Protein AF-A0A136KPL0-F1 (afdb_monomer_lite)

Secondary structure (DSSP, 8-state):
-HHHHHHHHHHHHTTSS---BTTBPPPSSHHHHHHHHHHHHHHHHHHHHHHHHTTHHHHHHHTSHHHHHHTS---HHHHHHHHHHHHHHHHHHHHHHHHHHHHHHHHHH-S-----HHHHHHHIIIIIHHHHHHHHHHHHHHHHSTTTSSHHHHHHHHHHHHHH-

Structure (mmCIF, N/CA/C/O backbone):
data_AF-A0A136KPL0-F1
#
_entry.id   AF-A0A136KPL0-F1
#
loop_
_atom_site.group_PDB
_atom_site.id
_atom_site.type_symbol
_atom_site.label_atom_id
_atom_site.label_alt_id
_atom_site.label_comp_id
_atom_site.label_asym_id
_atom_site.label_entity_id
_atom_site.label_seq_id
_atom_site.pdbx_PDB_ins_code
_atom_site.Cartn_x
_atom_site.Cartn_y
_atom_site.Cartn_z
_atom_site.occupancy
_atom_site.B_iso_or_equiv
_atom_site.auth_seq_id
_atom_site.auth_comp_id
_atom_site.auth_asym_id
_atom_site.auth_atom_id
_atom_site.pdbx_PDB_model_num
ATOM 1 N N . MET A 1 1 ? 1.827 -13.184 3.854 1.00 80.44 1 MET A N 1
ATOM 2 C CA . MET A 1 1 ? 1.670 -11.733 3.604 1.00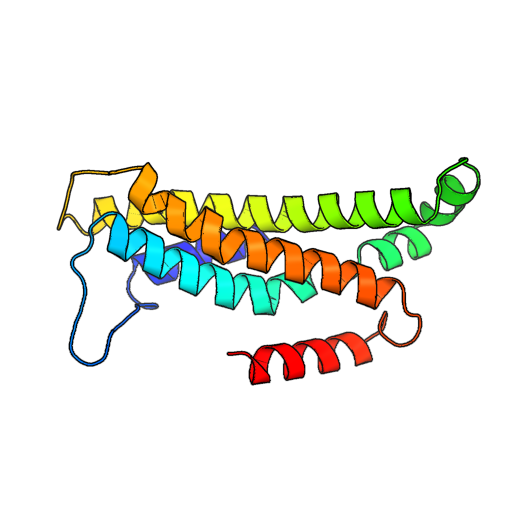 80.44 1 MET A CA 1
ATOM 3 C C . MET A 1 1 ? 2.732 -11.219 2.638 1.00 80.44 1 MET A C 1
ATOM 5 O O . MET A 1 1 ? 2.395 -11.018 1.482 1.00 80.44 1 MET A O 1
ATOM 9 N N . LEU A 1 2 ? 4.007 -11.111 3.033 1.00 84.12 2 LEU A N 1
ATOM 10 C CA . LEU A 1 2 ? 5.073 -10.594 2.150 1.00 84.12 2 LEU A CA 1
ATOM 11 C C . LEU A 1 2 ? 5.344 -11.471 0.912 1.00 84.12 2 LEU A C 1
ATOM 13 O O . LEU A 1 2 ? 5.601 -10.945 -0.163 1.00 84.12 2 LEU A O 1
ATOM 17 N N . GLY A 1 3 ? 5.199 -12.797 1.023 1.00 85.00 3 GLY A N 1
ATOM 18 C CA . GLY A 1 3 ? 5.338 -13.698 -0.132 1.00 85.00 3 GLY A CA 1
ATOM 19 C C . GLY A 1 3 ? 4.320 -13.440 -1.251 1.00 85.00 3 GLY A C 1
ATOM 20 O O . GLY A 1 3 ? 4.651 -13.589 -2.419 1.00 85.00 3 GLY A O 1
ATOM 21 N N . LEU A 1 4 ? 3.110 -12.977 -0.912 1.00 86.19 4 LEU A N 1
ATOM 22 C CA . LEU A 1 4 ? 2.066 -12.638 -1.892 1.00 86.19 4 LEU A CA 1
ATOM 23 C C . LEU A 1 4 ? 2.465 -11.396 -2.707 1.00 86.19 4 LEU A C 1
ATOM 25 O O . LEU A 1 4 ? 2.227 -11.311 -3.905 1.00 86.19 4 LEU A O 1
ATOM 29 N N . VAL A 1 5 ? 3.139 -10.459 -2.046 1.00 89.06 5 VAL A N 1
ATOM 30 C CA . VAL A 1 5 ? 3.657 -9.228 -2.642 1.00 89.06 5 VAL A CA 1
ATOM 31 C C . VAL A 1 5 ? 4.862 -9.514 -3.536 1.00 89.06 5 VAL A C 1
ATOM 33 O O . VAL A 1 5 ? 4.934 -9.003 -4.648 1.00 89.06 5 VAL A O 1
ATOM 36 N N . ALA A 1 6 ? 5.771 -10.384 -3.091 1.00 88.25 6 ALA A N 1
ATOM 37 C CA . ALA A 1 6 ? 6.875 -10.859 -3.922 1.00 88.25 6 ALA A CA 1
ATOM 38 C C . ALA A 1 6 ? 6.363 -11.608 -5.163 1.00 88.25 6 ALA A C 1
ATOM 40 O O . ALA A 1 6 ? 6.850 -11.372 -6.266 1.00 88.25 6 ALA A O 1
ATOM 41 N N . PHE A 1 7 ? 5.335 -12.450 -5.002 1.00 88.88 7 PHE A N 1
ATOM 42 C CA . PHE A 1 7 ? 4.668 -13.115 -6.119 1.00 88.88 7 PHE A CA 1
ATOM 43 C C . PHE A 1 7 ? 4.057 -12.104 -7.093 1.00 88.88 7 PHE A C 1
ATOM 45 O O . PHE A 1 7 ? 4.304 -12.201 -8.287 1.00 88.88 7 PHE A O 1
ATOM 52 N N . LEU A 1 8 ? 3.329 -11.095 -6.605 1.00 89.88 8 LEU A N 1
ATOM 53 C CA . LEU A 1 8 ? 2.779 -10.036 -7.455 1.00 89.88 8 LEU A CA 1
ATOM 54 C C . LEU A 1 8 ? 3.881 -9.320 -8.252 1.00 89.88 8 LEU A C 1
ATOM 56 O O . LEU A 1 8 ? 3.748 -9.139 -9.459 1.00 89.88 8 LEU A O 1
ATOM 60 N N . GLY A 1 9 ? 4.986 -8.967 -7.592 1.00 88.06 9 GLY A N 1
ATOM 61 C CA . GLY A 1 9 ? 6.147 -8.368 -8.246 1.00 88.06 9 GLY A CA 1
ATOM 62 C C . GLY A 1 9 ? 6.755 -9.272 -9.326 1.00 88.06 9 GLY A C 1
ATOM 63 O O . GLY A 1 9 ? 7.046 -8.802 -10.424 1.00 88.06 9 GLY A O 1
ATOM 64 N N . TYR A 1 10 ? 6.872 -10.573 -9.052 1.00 88.44 10 TYR A N 1
ATOM 65 C CA . TYR A 1 10 ? 7.318 -11.569 -10.028 1.00 88.44 10 TYR A CA 1
ATOM 66 C C . TYR A 1 10 ? 6.363 -11.680 -11.227 1.00 88.44 10 TYR A C 1
ATOM 68 O O . TYR A 1 10 ? 6.816 -11.672 -12.369 1.00 88.44 10 TYR A O 1
ATOM 76 N N . GLN A 1 11 ? 5.045 -11.706 -11.003 1.00 90.06 11 GLN A N 1
ATOM 77 C CA . GLN A 1 11 ? 4.057 -11.764 -12.088 1.00 90.06 11 GLN A CA 1
ATOM 78 C C . GLN A 1 11 ? 4.127 -10.539 -13.008 1.00 90.06 11 GLN A C 1
ATOM 80 O O . GLN A 1 11 ? 3.973 -10.677 -14.224 1.00 90.06 11 GLN A O 1
ATOM 85 N N . THR A 1 12 ? 4.388 -9.357 -12.448 1.00 87.06 12 THR A N 1
ATOM 86 C CA . THR A 1 12 ? 4.636 -8.145 -13.237 1.00 87.06 12 THR A CA 1
ATOM 87 C C . THR A 1 12 ? 5.961 -8.233 -13.992 1.00 87.06 12 THR A C 1
ATOM 89 O O . THR A 1 12 ? 6.015 -7.875 -15.165 1.00 87.06 12 THR A O 1
ATOM 92 N N . ALA A 1 13 ? 7.016 -8.770 -13.371 1.00 85.56 13 ALA A N 1
ATOM 93 C CA . ALA A 1 13 ? 8.320 -8.941 -14.014 1.00 85.56 13 ALA A CA 1
ATOM 94 C C . ALA A 1 13 ? 8.287 -9.908 -15.208 1.00 85.56 13 ALA A C 1
ATOM 96 O O . ALA A 1 13 ? 8.946 -9.661 -16.212 1.00 85.56 13 ALA A O 1
ATOM 97 N N . VAL A 1 14 ? 7.486 -10.975 -15.130 1.00 85.12 14 VAL A N 1
ATOM 98 C CA . VAL A 1 14 ? 7.274 -11.926 -16.239 1.00 85.12 14 VAL A CA 1
ATOM 99 C C . VAL A 1 14 ? 6.358 -11.345 -17.333 1.00 85.12 14 VAL A C 1
ATOM 101 O O . VAL A 1 14 ? 6.241 -11.915 -18.414 1.00 85.12 14 VAL A O 1
ATOM 104 N N . GLY A 1 15 ? 5.724 -10.192 -17.095 1.00 81.94 15 GLY A N 1
ATOM 105 C CA . GLY A 1 15 ? 4.866 -9.520 -18.073 1.00 81.94 15 GLY A CA 1
ATOM 106 C C . GLY A 1 15 ? 3.431 -10.050 -18.132 1.00 81.94 15 GLY A C 1
ATOM 107 O O . GLY A 1 15 ? 2.697 -9.713 -19.058 1.00 81.94 15 GLY A O 1
ATOM 108 N N . ASN A 1 16 ? 2.997 -10.841 -17.144 1.00 84.25 16 ASN A N 1
ATOM 109 C CA . ASN A 1 16 ? 1.597 -11.274 -17.033 1.00 84.25 16 ASN A CA 1
ATOM 110 C C . ASN A 1 16 ? 0.679 -10.135 -16.570 1.00 84.25 16 ASN A C 1
ATOM 112 O O . ASN A 1 16 ? -0.516 -10.136 -16.854 1.00 84.25 16 ASN A O 1
ATOM 116 N N . ILE A 1 17 ? 1.241 -9.166 -15.845 1.00 81.75 17 ILE A N 1
ATOM 117 C CA . ILE A 1 17 ? 0.560 -7.946 -15.421 1.00 81.75 17 ILE A CA 1
ATOM 118 C C . ILE A 1 17 ? 1.315 -6.785 -16.058 1.00 81.75 17 ILE A C 1
ATOM 120 O O . ILE A 1 17 ? 2.476 -6.552 -15.742 1.00 81.75 17 ILE A O 1
ATOM 124 N N . THR A 1 18 ? 0.670 -6.062 -16.970 1.00 79.88 18 THR A N 1
ATOM 125 C CA . THR A 1 18 ? 1.268 -4.898 -17.638 1.00 79.88 18 THR A CA 1
ATOM 126 C C . THR A 1 18 ? 0.263 -3.770 -17.714 1.00 79.88 18 THR A C 1
ATOM 128 O O . THR A 1 18 ? -0.920 -4.018 -17.947 1.00 79.88 18 THR A O 1
ATOM 131 N N . MET A 1 19 ? 0.735 -2.534 -17.594 1.00 79.25 19 MET A N 1
ATOM 132 C CA . MET A 1 19 ? -0.066 -1.363 -17.926 1.00 79.25 19 MET A CA 1
ATOM 133 C C . MET A 1 19 ? 0.078 -1.055 -19.418 1.00 79.25 19 MET A C 1
ATOM 135 O O . MET A 1 19 ? 1.188 -1.044 -19.950 1.00 79.25 19 MET A O 1
ATOM 139 N N . ARG A 1 20 ? -1.046 -0.816 -20.097 1.00 78.81 20 ARG A N 1
ATOM 140 C CA . ARG A 1 20 ? -1.087 -0.363 -21.493 1.00 78.81 20 ARG A CA 1
ATOM 141 C C . ARG A 1 20 ? -2.036 0.820 -21.595 1.00 78.81 20 ARG A C 1
ATOM 143 O O . ARG A 1 20 ? -3.127 0.778 -21.031 1.00 78.81 20 ARG A O 1
ATOM 150 N N . LEU A 1 21 ? -1.610 1.865 -22.294 1.00 77.62 21 LEU A N 1
ATOM 151 C CA . LEU A 1 21 ? -2.451 3.012 -22.623 1.00 77.62 21 LEU A CA 1
ATOM 152 C C . LEU A 1 21 ? -2.938 2.817 -24.055 1.00 77.62 21 LEU A C 1
ATOM 154 O O . LEU A 1 21 ? -2.313 3.297 -24.997 1.00 77.62 21 LEU A O 1
ATOM 158 N N . ASP A 1 22 ? -4.016 2.045 -24.201 1.00 80.25 22 ASP A N 1
ATOM 159 C CA . ASP A 1 22 ? -4.531 1.589 -25.498 1.00 80.25 22 ASP A CA 1
ATOM 160 C C . ASP A 1 22 ? -3.440 0.875 -26.327 1.00 80.25 22 ASP A C 1
ATOM 162 O O . ASP A 1 22 ? -2.979 -0.201 -25.930 1.00 80.25 22 ASP A O 1
ATOM 166 N N . GLN A 1 23 ? -2.980 1.475 -27.429 1.00 75.25 23 GLN A N 1
ATOM 167 C CA . GLN A 1 23 ? -1.912 0.934 -28.277 1.00 75.25 23 GLN A CA 1
ATOM 168 C C . GLN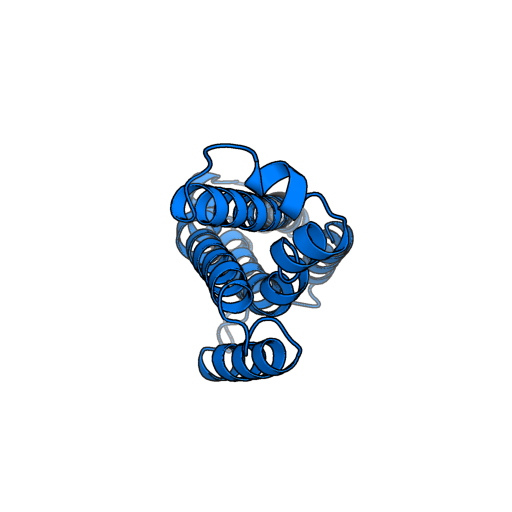 A 1 23 ? -0.504 1.320 -27.799 1.00 75.25 23 GLN A C 1
ATOM 170 O O . GLN A 1 23 ? 0.486 0.800 -28.314 1.00 75.25 23 GLN A O 1
ATOM 175 N N . TYR A 1 24 ? -0.381 2.232 -26.829 1.00 68.94 24 TYR A N 1
ATOM 176 C CA . TYR A 1 24 ? 0.908 2.748 -26.386 1.00 68.94 24 TYR A CA 1
ATOM 177 C C . TYR A 1 24 ? 1.475 1.926 -25.225 1.00 68.94 24 TYR A C 1
ATOM 179 O O . TYR A 1 24 ? 0.911 1.865 -24.123 1.00 68.94 24 TYR A O 1
ATOM 187 N N . ARG A 1 25 ? 2.636 1.313 -25.472 1.00 76.56 25 ARG A N 1
ATOM 188 C CA . ARG A 1 25 ? 3.504 0.752 -24.436 1.00 76.56 25 ARG A CA 1
ATOM 189 C C . ARG A 1 25 ? 4.582 1.784 -24.131 1.00 76.56 25 ARG A C 1
ATOM 191 O O . ARG A 1 25 ? 5.356 2.126 -25.018 1.00 76.56 25 ARG A O 1
ATOM 198 N N . GLY A 1 26 ? 4.619 2.285 -22.898 1.00 77.12 26 GLY A N 1
ATOM 199 C CA . GLY A 1 26 ? 5.723 3.133 -22.465 1.00 77.12 26 GLY A CA 1
ATOM 200 C C . GLY A 1 26 ? 7.039 2.357 -22.465 1.00 77.12 26 GLY A C 1
ATOM 201 O O . GLY A 1 26 ? 7.057 1.150 -22.217 1.00 77.12 26 GLY A O 1
ATOM 202 N N . GLU A 1 27 ? 8.126 3.062 -22.759 1.00 83.62 27 GLU A N 1
ATOM 203 C CA . GLU A 1 27 ? 9.486 2.550 -22.597 1.00 83.62 27 GLU A CA 1
ATOM 204 C C . GLU A 1 27 ? 9.731 2.216 -21.120 1.00 83.62 27 GLU A C 1
ATOM 206 O O . GLU A 1 27 ? 9.334 2.987 -20.242 1.00 83.62 27 GLU A O 1
ATOM 211 N N . PHE A 1 28 ? 10.387 1.089 -20.833 1.00 85.56 28 PHE A N 1
ATOM 212 C CA . PHE A 1 28 ? 10.742 0.641 -19.481 1.00 85.56 28 PHE A CA 1
ATOM 213 C C . PHE A 1 28 ? 11.863 1.504 -18.871 1.00 85.56 28 PHE A C 1
ATOM 215 O O . PHE A 1 28 ? 12.946 1.034 -18.530 1.00 85.56 28 PHE A O 1
ATOM 222 N N . ASN A 1 29 ? 11.580 2.793 -18.703 1.00 90.38 29 ASN A N 1
ATOM 223 C CA . ASN A 1 29 ? 12.371 3.750 -17.949 1.00 90.38 29 ASN A CA 1
ATOM 224 C C . ASN A 1 29 ? 11.835 3.902 -16.513 1.00 90.38 29 ASN A C 1
ATOM 226 O O . ASN A 1 29 ? 10.765 3.399 -16.158 1.00 90.38 29 ASN A O 1
ATOM 230 N N . SER A 1 30 ? 12.575 4.626 -15.673 1.00 90.44 30 SER A N 1
ATOM 231 C CA . SER A 1 30 ? 12.240 4.802 -14.254 1.00 90.44 30 SER A CA 1
ATOM 232 C C . SER A 1 30 ? 10.857 5.411 -14.012 1.00 90.44 30 SER A C 1
ATOM 234 O O . SER A 1 30 ? 10.165 4.995 -13.083 1.00 90.44 30 SER A O 1
ATOM 236 N N . ALA A 1 31 ? 10.424 6.355 -14.853 1.00 91.44 31 ALA A N 1
ATOM 237 C CA . ALA A 1 31 ? 9.122 7.000 -14.707 1.00 91.44 31 ALA A CA 1
ATOM 238 C C . ALA A 1 31 ? 7.971 6.037 -15.036 1.00 91.44 31 ALA A C 1
ATOM 240 O O . ALA A 1 31 ? 6.993 5.965 -14.287 1.00 91.44 31 ALA A O 1
ATOM 241 N N . TRP A 1 32 ? 8.093 5.268 -16.122 1.00 91.38 32 TRP A N 1
ATOM 242 C CA . TRP A 1 32 ? 7.075 4.307 -16.539 1.00 91.38 32 TRP A CA 1
ATOM 243 C C . TRP A 1 32 ? 6.965 3.137 -15.566 1.00 91.38 32 TRP A C 1
ATOM 245 O O . TRP A 1 32 ? 5.875 2.849 -15.075 1.00 91.38 32 TRP A O 1
ATOM 255 N N . VAL A 1 33 ? 8.089 2.494 -15.230 1.00 92.38 33 VAL A N 1
ATOM 256 C CA . VAL A 1 33 ? 8.099 1.333 -14.327 1.00 92.38 33 VAL A CA 1
ATOM 257 C C . VAL A 1 33 ? 7.646 1.726 -12.926 1.00 92.38 33 VAL A C 1
ATOM 259 O O . VAL A 1 33 ? 6.829 1.019 -12.334 1.00 92.38 33 VAL A O 1
ATOM 262 N N . GLY A 1 34 ? 8.107 2.875 -12.422 1.00 93.12 34 GLY A N 1
ATOM 263 C CA . GLY A 1 34 ? 7.662 3.422 -11.142 1.00 93.12 34 GLY A CA 1
ATOM 264 C C . GLY A 1 34 ? 6.155 3.675 -11.114 1.00 93.12 34 GLY A C 1
ATOM 265 O O . GLY A 1 34 ? 5.474 3.234 -10.190 1.00 93.12 34 GLY A O 1
ATOM 266 N N . SER A 1 35 ? 5.612 4.315 -12.153 1.00 93.38 35 SER A N 1
ATOM 267 C CA . SER A 1 35 ? 4.175 4.616 -12.244 1.00 93.38 35 SER A CA 1
ATOM 268 C C . SER A 1 35 ? 3.330 3.352 -12.391 1.00 93.38 35 SER A C 1
ATOM 270 O O . SER A 1 35 ? 2.351 3.176 -11.668 1.00 93.38 35 SER A O 1
ATOM 272 N N . MET A 1 36 ? 3.738 2.435 -13.271 1.00 93.12 36 MET A N 1
ATOM 273 C CA . MET A 1 36 ? 3.074 1.149 -13.472 1.00 93.12 36 MET A CA 1
ATOM 274 C C . MET A 1 36 ? 3.022 0.355 -12.165 1.00 93.12 36 MET A C 1
ATOM 276 O O . MET A 1 36 ? 1.950 -0.085 -11.748 1.00 93.12 36 MET A O 1
ATOM 280 N N . MET A 1 37 ? 4.164 0.194 -11.492 1.00 93.81 37 MET A N 1
ATOM 281 C CA . MET A 1 37 ? 4.229 -0.565 -10.246 1.00 93.81 37 MET A CA 1
ATOM 282 C C . MET A 1 37 ? 3.465 0.111 -9.110 1.00 93.81 37 MET A C 1
ATOM 284 O O . MET A 1 37 ? 2.830 -0.597 -8.333 1.00 93.81 37 MET A O 1
ATOM 288 N N . ALA A 1 38 ? 3.471 1.444 -9.026 1.00 95.25 38 ALA A N 1
ATOM 289 C CA . ALA A 1 38 ? 2.699 2.179 -8.029 1.00 95.25 38 ALA A CA 1
ATOM 290 C C . ALA A 1 38 ? 1.182 2.051 -8.236 1.00 95.25 38 ALA A C 1
ATOM 292 O O . ALA A 1 38 ? 0.431 1.982 -7.263 1.00 95.25 38 ALA A O 1
ATOM 293 N N . LEU A 1 39 ? 0.705 1.992 -9.482 1.00 94.06 39 LEU A N 1
ATOM 294 C CA . LEU A 1 39 ? -0.715 1.777 -9.777 1.00 94.06 39 LEU A CA 1
ATOM 295 C C . LEU A 1 39 ? -1.140 0.339 -9.474 1.00 94.06 39 LEU A C 1
ATOM 297 O O . LEU A 1 39 ? -2.147 0.129 -8.797 1.00 94.06 39 LEU A O 1
ATOM 301 N N . ILE A 1 40 ? -0.338 -0.644 -9.897 1.00 92.69 40 ILE A N 1
ATOM 302 C CA . ILE A 1 40 ? -0.566 -2.060 -9.576 1.00 92.69 40 ILE A CA 1
ATOM 303 C C . ILE A 1 40 ? -0.575 -2.253 -8.055 1.00 92.69 40 ILE A C 1
ATOM 305 O O . ILE A 1 40 ? -1.500 -2.859 -7.512 1.00 92.69 40 ILE A O 1
ATOM 309 N N . SER A 1 41 ? 0.415 -1.709 -7.342 1.00 93.75 41 SER A N 1
ATOM 310 C CA . SER A 1 41 ? 0.484 -1.818 -5.885 1.00 93.75 41 SER A CA 1
ATOM 311 C C . SER A 1 41 ? -0.706 -1.139 -5.212 1.00 93.75 41 SER A C 1
ATOM 313 O O . SER A 1 41 ? -1.305 -1.737 -4.325 1.00 93.75 41 SER A O 1
ATOM 315 N N . SER A 1 42 ? -1.108 0.055 -5.656 1.00 94.81 42 SER A N 1
ATOM 316 C CA . SER A 1 42 ? -2.267 0.768 -5.100 1.00 94.81 42 SER A CA 1
ATOM 317 C C . SER A 1 42 ? -3.561 -0.017 -5.277 1.00 94.81 42 SER A C 1
ATOM 319 O O . SER A 1 42 ? -4.357 -0.085 -4.345 1.00 94.81 42 SER A O 1
ATOM 321 N N . PHE A 1 43 ? -3.752 -0.657 -6.432 1.00 94.12 43 PHE A N 1
ATOM 322 C CA . PHE A 1 43 ? -4.919 -1.494 -6.687 1.00 94.12 43 PHE A CA 1
ATOM 323 C C . PHE A 1 43 ? -4.934 -2.736 -5.786 1.00 94.12 43 PHE A C 1
ATOM 325 O O . PHE A 1 43 ? -5.874 -2.948 -5.021 1.00 94.12 43 PHE A O 1
ATOM 332 N N . PHE A 1 44 ? -3.871 -3.545 -5.823 1.00 93.38 44 PHE A N 1
ATOM 333 C CA . PHE A 1 44 ? -3.827 -4.811 -5.086 1.00 93.38 44 PHE A CA 1
ATOM 334 C C . PHE A 1 44 ? -3.730 -4.609 -3.573 1.00 93.38 44 PHE A C 1
ATOM 336 O O . PHE A 1 44 ? -4.456 -5.256 -2.819 1.00 93.38 44 PHE A O 1
ATOM 343 N N . LEU A 1 45 ? -2.853 -3.721 -3.105 1.00 94.25 45 LEU A N 1
ATOM 344 C CA . LEU A 1 45 ? -2.734 -3.427 -1.677 1.00 94.25 45 LEU A CA 1
ATOM 345 C C . LEU A 1 45 ? -3.922 -2.607 -1.172 1.00 94.25 45 LEU A C 1
ATOM 347 O O . LEU A 1 45 ? -4.281 -2.745 -0.009 1.00 94.25 45 LEU A O 1
ATOM 351 N N . GLY A 1 46 ? -4.568 -1.806 -2.021 1.00 93.88 46 GLY A N 1
ATOM 352 C CA . GLY A 1 46 ? -5.848 -1.188 -1.693 1.00 93.88 46 GLY A CA 1
ATOM 353 C C . GLY A 1 46 ? -6.888 -2.259 -1.394 1.00 93.88 46 GLY A C 1
ATOM 354 O O . GLY A 1 46 ? -7.382 -2.362 -0.276 1.00 93.88 46 GLY A O 1
ATOM 355 N N . TRP A 1 47 ? -7.134 -3.136 -2.362 1.00 92.88 47 TRP A N 1
ATOM 356 C CA . TRP A 1 47 ? -8.180 -4.142 -2.249 1.00 92.88 47 TRP A CA 1
ATOM 357 C C . TRP A 1 47 ? -7.904 -5.181 -1.159 1.00 92.88 47 TRP A C 1
ATOM 359 O O . TRP A 1 47 ? -8.717 -5.386 -0.258 1.00 92.88 47 TRP A O 1
ATOM 369 N N . PHE A 1 48 ? -6.751 -5.848 -1.228 1.00 92.88 48 PHE A N 1
ATOM 370 C CA . PHE A 1 48 ? -6.418 -6.955 -0.335 1.00 92.88 48 PHE A CA 1
ATOM 371 C C . PHE A 1 48 ? -5.820 -6.478 0.984 1.00 92.88 48 PHE A C 1
ATOM 373 O O . PHE A 1 48 ? -6.021 -7.128 2.009 1.00 92.88 48 PHE A O 1
ATOM 380 N N . GLY A 1 49 ? -5.115 -5.345 0.991 1.00 93.12 49 GLY A N 1
ATOM 381 C CA . GLY A 1 49 ? -4.436 -4.842 2.184 1.00 93.12 49 GLY A CA 1
ATOM 382 C C . GLY A 1 49 ? -5.392 -4.575 3.336 1.00 93.12 49 GLY A C 1
ATOM 383 O O . GLY A 1 49 ? -5.054 -4.911 4.466 1.00 93.12 49 GLY A O 1
ATOM 384 N N . PHE A 1 50 ? -6.611 -4.098 3.060 1.00 94.19 50 PHE A N 1
ATOM 385 C CA . PHE A 1 50 ? -7.657 -3.971 4.077 1.00 94.19 50 PHE A CA 1
ATOM 386 C C . PHE A 1 50 ? -7.910 -5.293 4.804 1.00 94.19 50 PHE A C 1
ATOM 388 O O . PHE A 1 50 ? -7.845 -5.336 6.027 1.00 94.19 50 PHE A O 1
ATOM 395 N N . TYR A 1 51 ? -8.139 -6.384 4.072 1.00 92.12 51 TYR A N 1
ATOM 396 C CA . TYR A 1 51 ? -8.404 -7.697 4.670 1.00 92.12 51 TYR A CA 1
ATOM 397 C C . TYR A 1 51 ? -7.186 -8.282 5.385 1.00 92.12 51 TYR A C 1
ATOM 399 O O . TYR A 1 51 ? -7.348 -9.075 6.307 1.00 92.12 51 TYR A O 1
ATOM 407 N N . LEU A 1 52 ? -5.975 -7.895 4.973 1.00 91.69 52 LEU A N 1
ATOM 408 C CA . LEU A 1 52 ? -4.737 -8.325 5.619 1.00 91.69 52 LEU A CA 1
ATOM 409 C C . LEU A 1 52 ? -4.511 -7.627 6.963 1.00 91.69 52 LEU A C 1
ATOM 411 O O . LEU A 1 52 ? -4.003 -8.257 7.887 1.00 91.69 52 LEU A O 1
ATOM 415 N N . VAL A 1 53 ? -4.861 -6.344 7.077 1.00 92.69 53 VAL A N 1
ATOM 416 C CA . VAL A 1 53 ? -4.651 -5.570 8.312 1.00 92.69 53 VAL A CA 1
ATOM 417 C C . VAL A 1 53 ? -5.884 -5.537 9.220 1.00 92.69 53 VAL A C 1
ATOM 419 O O . VAL A 1 53 ? -5.762 -5.228 10.407 1.00 92.69 53 VAL A O 1
ATOM 422 N N . LYS A 1 54 ? -7.064 -5.883 8.690 1.00 88.00 54 LYS A N 1
ATOM 423 C CA . LYS A 1 54 ? -8.298 -6.005 9.466 1.00 88.00 54 LYS A CA 1
ATOM 424 C C . LYS A 1 54 ? -8.245 -7.221 10.401 1.00 88.00 54 LYS A C 1
ATOM 426 O O . LYS A 1 54 ? -7.792 -8.299 10.035 1.00 88.00 54 LYS A O 1
ATOM 431 N N . GLY A 1 55 ? -8.773 -7.056 11.607 1.00 81.56 55 GLY A N 1
ATOM 432 C CA . GLY A 1 55 ? -8.759 -8.008 12.714 1.00 81.56 55 GLY A CA 1
ATOM 433 C C . GLY A 1 55 ? -7.719 -7.675 13.785 1.00 81.56 55 GLY A C 1
ATOM 434 O O . GLY A 1 55 ? -7.647 -8.375 14.792 1.00 81.56 55 GLY A O 1
ATOM 435 N N . SER A 1 56 ? -6.935 -6.606 13.616 1.00 78.62 56 SER A N 1
ATOM 436 C CA . SER A 1 56 ? -5.832 -6.266 14.523 1.00 78.62 56 SER A CA 1
ATOM 437 C C . SER A 1 56 ? -6.294 -5.887 15.939 1.00 78.62 56 SER A C 1
ATOM 439 O O . SER A 1 56 ? -5.615 -6.231 16.904 1.00 78.62 56 SER A O 1
ATOM 441 N N . VAL A 1 57 ? -7.431 -5.200 16.085 1.00 75.31 57 VAL A N 1
ATOM 442 C CA . VAL A 1 57 ? -8.047 -4.828 17.372 1.00 75.31 57 VAL A CA 1
ATOM 443 C C . VAL A 1 57 ? -8.911 -5.963 17.910 1.00 75.31 57 VAL A C 1
ATOM 445 O O . VAL A 1 57 ? -8.907 -6.222 19.111 1.00 75.31 57 VAL A O 1
ATOM 448 N N . THR A 1 58 ? -9.644 -6.665 17.042 1.00 74.19 58 THR A N 1
ATOM 449 C CA . THR A 1 58 ? -10.455 -7.825 17.450 1.00 74.19 58 THR A CA 1
ATOM 450 C C . THR A 1 58 ? -9.574 -8.908 18.068 1.00 74.19 58 THR A C 1
ATOM 452 O O . THR A 1 58 ? -9.880 -9.392 19.154 1.00 74.19 58 THR A O 1
ATOM 455 N N . ARG A 1 59 ? -8.413 -9.188 17.461 1.00 74.56 59 ARG A N 1
ATOM 456 C CA . ARG A 1 59 ? -7.427 -10.132 17.996 1.00 74.56 59 ARG A CA 1
ATOM 457 C C . ARG A 1 59 ? -6.894 -9.716 19.366 1.00 74.56 59 ARG A C 1
ATOM 459 O O . ARG A 1 59 ? -6.732 -10.570 20.230 1.00 74.56 59 ARG A O 1
ATOM 466 N N . ASP A 1 60 ? -6.648 -8.428 19.608 1.00 76.94 60 ASP A N 1
ATOM 467 C CA . ASP A 1 60 ? -6.232 -7.955 20.939 1.00 76.94 60 ASP A CA 1
ATOM 468 C C . ASP A 1 60 ? -7.313 -8.200 22.003 1.00 76.94 60 ASP A C 1
ATOM 470 O O . ASP A 1 60 ? -6.992 -8.497 23.153 1.00 76.94 60 ASP A O 1
ATOM 474 N N . ARG A 1 61 ? -8.597 -8.069 21.638 1.00 70.00 61 ARG A N 1
ATOM 475 C CA . ARG A 1 61 ? -9.720 -8.349 22.547 1.00 70.00 61 ARG A CA 1
ATOM 476 C C . ARG A 1 61 ? -9.838 -9.842 22.846 1.00 70.00 61 ARG A C 1
ATOM 478 O O . ARG A 1 61 ? -10.000 -10.203 24.005 1.00 70.00 61 ARG A O 1
ATOM 485 N N . GLU A 1 62 ? -9.722 -10.686 21.824 1.00 74.00 62 GLU A N 1
ATOM 486 C CA . GLU A 1 62 ? -9.809 -12.149 21.949 1.00 74.00 62 GLU A CA 1
ATOM 487 C C . GLU A 1 62 ? -8.625 -12.749 22.719 1.00 74.00 62 GLU A C 1
ATOM 489 O O . GLU A 1 62 ? -8.804 -13.666 23.513 1.00 74.00 62 GLU A O 1
ATOM 494 N N . THR A 1 63 ? -7.419 -12.205 22.538 1.00 75.75 63 THR A N 1
ATOM 495 C CA . THR A 1 63 ? -6.200 -12.666 23.232 1.00 75.75 63 THR A CA 1
ATOM 496 C C . THR A 1 63 ? -6.081 -12.159 24.673 1.00 75.75 63 THR A C 1
ATOM 498 O O . THR A 1 63 ? -5.095 -12.454 25.343 1.00 75.75 63 THR A O 1
ATOM 501 N N . GLY A 1 64 ? -7.043 -11.368 25.164 1.00 66.62 64 GLY A N 1
ATOM 502 C CA . GLY A 1 64 ? -7.019 -10.789 26.513 1.00 66.62 64 GLY A CA 1
ATOM 503 C C . GLY A 1 64 ? -6.019 -9.637 26.699 1.00 66.62 64 GLY A C 1
ATOM 504 O O . GLY A 1 64 ? -6.089 -8.924 27.700 1.00 66.62 64 GLY A O 1
ATOM 505 N N . VAL A 1 65 ? -5.149 -9.367 25.717 1.00 68.19 65 VAL A N 1
ATOM 506 C CA . VAL A 1 65 ? -4.193 -8.242 25.738 1.00 68.19 65 VAL A CA 1
ATOM 507 C C . VAL A 1 65 ? -4.928 -6.902 25.846 1.00 68.19 65 VAL A C 1
ATOM 509 O O . VAL A 1 65 ? -4.465 -5.987 26.526 1.00 68.19 65 VAL A O 1
ATOM 512 N N . GLY A 1 66 ? -6.124 -6.796 25.258 1.00 63.62 66 GLY A N 1
ATOM 513 C CA . GLY A 1 66 ? -6.996 -5.629 25.386 1.00 63.62 66 GLY A CA 1
ATOM 514 C C . GLY A 1 66 ? -7.399 -5.306 26.830 1.00 63.62 66 GLY A C 1
ATOM 515 O O . GLY A 1 66 ? -7.522 -4.132 27.169 1.00 63.62 66 GLY A O 1
ATOM 516 N N . GLN A 1 67 ? -7.558 -6.316 27.694 1.00 65.50 67 GLN A N 1
ATOM 517 C CA . GLN A 1 67 ? -7.905 -6.118 29.108 1.00 65.50 67 GLN A CA 1
ATOM 518 C C . GLN A 1 67 ? -6.700 -5.620 29.921 1.00 65.50 67 GLN A C 1
ATOM 520 O O . GLN A 1 67 ? -6.860 -4.753 30.774 1.00 65.50 67 GLN A O 1
ATOM 525 N N . ILE A 1 68 ? -5.491 -6.085 29.590 1.00 68.44 68 ILE A N 1
ATOM 526 C CA . ILE A 1 68 ? -4.229 -5.603 30.181 1.00 68.44 68 ILE A CA 1
ATOM 527 C C . ILE A 1 68 ? -3.944 -4.154 29.744 1.00 68.44 68 ILE A C 1
ATOM 529 O O . ILE A 1 68 ? -3.505 -3.318 30.532 1.00 68.44 68 ILE A O 1
ATOM 533 N N . MET A 1 69 ? -4.244 -3.806 28.489 1.00 63.34 69 MET A N 1
ATOM 534 C CA . MET A 1 69 ? -4.133 -2.421 28.019 1.00 63.34 69 MET A CA 1
ATOM 535 C C . MET A 1 69 ? -5.157 -1.491 28.683 1.00 63.34 69 MET A C 1
ATOM 537 O O . MET A 1 69 ? -4.849 -0.322 28.902 1.00 63.34 69 MET A O 1
ATOM 541 N N . ALA A 1 70 ? -6.339 -1.996 29.057 1.00 65.44 70 ALA A N 1
ATOM 542 C CA . ALA A 1 70 ? -7.377 -1.211 29.729 1.00 65.44 70 ALA A CA 1
ATOM 543 C C . ALA A 1 70 ? -7.001 -0.782 31.160 1.00 65.44 70 ALA A C 1
ATOM 545 O O . ALA A 1 70 ? -7.552 0.195 31.662 1.00 65.44 70 ALA A O 1
ATOM 546 N N . THR A 1 71 ? -6.054 -1.470 31.808 1.00 70.94 71 THR A N 1
ATOM 547 C CA . THR A 1 71 ? -5.521 -1.078 33.126 1.00 70.94 71 THR A CA 1
ATOM 548 C C . THR A 1 71 ? -4.383 -0.057 33.040 1.00 70.94 71 THR A C 1
ATOM 550 O O . THR A 1 71 ? -3.900 0.418 34.064 1.00 70.94 71 THR A O 1
ATOM 553 N N . THR A 1 72 ? -3.947 0.297 31.828 1.00 69.12 72 THR A N 1
ATOM 554 C CA . THR A 1 72 ? -2.941 1.339 31.573 1.00 69.12 72 THR A CA 1
ATOM 555 C C . THR A 1 72 ? -3.664 2.654 31.249 1.00 69.12 72 THR A C 1
ATOM 557 O O . THR A 1 72 ? -4.703 2.602 30.589 1.00 69.12 72 THR A O 1
ATOM 560 N N . PRO A 1 73 ? -3.164 3.844 31.647 1.00 70.81 73 PRO A N 1
ATOM 561 C CA . PRO A 1 73 ? -3.772 5.132 31.289 1.00 70.81 73 PRO A CA 1
ATOM 562 C C . PRO A 1 73 ? -3.548 5.474 29.802 1.00 70.81 73 PRO A C 1
ATOM 564 O O . PRO A 1 73 ? -2.882 6.445 29.451 1.00 70.81 73 PRO A O 1
ATOM 567 N N . LEU A 1 74 ? -4.085 4.653 28.901 1.00 75.06 74 LEU A N 1
ATOM 568 C CA . LEU A 1 74 ? -4.073 4.875 27.462 1.00 75.06 74 LEU A CA 1
ATOM 569 C C . LEU A 1 74 ? -5.387 5.527 27.040 1.00 75.06 74 LEU A C 1
ATOM 571 O O . LEU A 1 74 ? -6.474 4.991 27.255 1.00 75.06 74 LEU A O 1
ATOM 575 N N . THR A 1 75 ? -5.296 6.686 26.390 1.00 82.06 75 THR A N 1
ATOM 576 C CA . THR A 1 75 ? -6.473 7.313 25.789 1.00 82.06 75 THR A CA 1
ATOM 577 C C . THR A 1 75 ? -6.920 6.512 24.565 1.00 82.06 75 THR A C 1
ATOM 579 O O . THR A 1 75 ? -6.108 5.969 23.811 1.00 82.06 75 THR A O 1
ATOM 582 N N . ARG A 1 76 ? -8.235 6.466 24.318 1.00 81.38 76 ARG A N 1
ATOM 583 C CA . ARG A 1 76 ? -8.815 5.769 23.155 1.00 81.38 76 ARG A CA 1
ATOM 584 C C . ARG A 1 76 ? -8.207 6.243 21.825 1.00 81.38 76 ARG A C 1
ATOM 586 O O . ARG A 1 76 ? -7.996 5.431 20.928 1.00 81.38 76 ARG A O 1
ATOM 593 N N . ILE A 1 77 ? -7.904 7.540 21.722 1.00 83.06 77 ILE A N 1
ATOM 594 C CA . ILE A 1 77 ? -7.293 8.152 20.533 1.00 83.06 77 ILE A CA 1
ATOM 595 C C . ILE A 1 77 ? -5.879 7.609 20.316 1.00 83.06 77 ILE A C 1
ATOM 597 O O . ILE A 1 77 ? -5.551 7.208 19.203 1.00 83.06 77 ILE A O 1
ATOM 601 N N . LEU A 1 78 ? -5.061 7.539 21.372 1.00 86.38 78 LEU A N 1
ATOM 602 C CA . LEU A 1 78 ? -3.691 7.041 21.271 1.00 86.38 78 LEU A CA 1
ATOM 603 C C . LEU A 1 78 ? -3.655 5.555 20.887 1.00 86.38 78 LEU A C 1
ATOM 605 O O . LEU A 1 78 ? -2.852 5.164 20.044 1.00 86.38 78 LEU A O 1
ATOM 609 N N . TYR A 1 79 ? -4.567 4.745 21.434 1.00 86.62 79 TYR A N 1
ATOM 610 C CA . TYR A 1 79 ? -4.707 3.338 21.048 1.00 86.62 79 TYR A CA 1
ATOM 611 C C . TYR A 1 79 ? -5.067 3.178 19.562 1.00 86.62 79 TYR A C 1
ATOM 613 O O . TYR A 1 79 ? -4.401 2.440 18.834 1.00 86.62 79 TYR A O 1
ATOM 621 N N . MET A 1 80 ? -6.085 3.907 19.086 1.00 88.56 80 MET A N 1
ATOM 622 C CA . MET A 1 80 ? -6.484 3.879 17.675 1.00 88.56 80 MET A CA 1
ATOM 623 C C . MET A 1 80 ? -5.365 4.356 16.748 1.00 88.56 80 MET A C 1
ATOM 625 O O . MET A 1 80 ? -5.126 3.742 15.711 1.00 88.56 80 MET A O 1
ATOM 629 N N . PHE A 1 81 ? -4.663 5.427 17.120 1.00 90.19 81 PHE A N 1
ATOM 630 C CA . PHE A 1 81 ? -3.559 5.960 16.329 1.00 90.19 81 PHE A CA 1
ATOM 631 C C . PHE A 1 81 ? -2.369 4.992 16.280 1.00 90.19 81 PHE A C 1
ATOM 633 O O . PHE A 1 81 ? -1.786 4.783 15.218 1.00 90.19 81 PHE A O 1
ATOM 640 N N . GLY A 1 82 ? -2.058 4.320 17.392 1.00 90.38 82 GLY A N 1
ATOM 641 C CA . GLY A 1 82 ? -1.049 3.260 17.424 1.00 90.38 82 GLY A CA 1
ATOM 642 C C . GLY A 1 82 ? -1.406 2.092 16.501 1.00 90.38 82 GLY A C 1
ATOM 643 O O . GLY A 1 82 ? -0.560 1.612 15.745 1.00 90.38 82 GLY A O 1
ATOM 644 N N . LYS A 1 83 ? -2.678 1.676 16.487 1.00 91.75 83 LYS A N 1
ATOM 645 C CA . LYS A 1 83 ? -3.167 0.641 15.562 1.00 91.75 83 LYS A CA 1
ATOM 646 C C . LYS A 1 83 ? -3.130 1.086 14.109 1.00 91.75 83 LYS A C 1
ATOM 648 O O . LYS A 1 83 ? -2.723 0.309 13.249 1.00 91.75 83 LYS A O 1
ATOM 653 N N . PHE A 1 84 ? -3.470 2.341 13.847 1.00 94.38 84 PHE A N 1
ATOM 654 C CA . PHE A 1 84 ? -3.331 2.938 12.528 1.00 94.38 84 PHE A CA 1
ATOM 655 C C . PHE A 1 84 ? -1.877 2.880 12.042 1.00 94.38 84 PHE A C 1
ATOM 657 O O . PHE A 1 84 ? -1.633 2.338 10.967 1.00 94.38 84 PHE A O 1
ATOM 664 N N . ILE A 1 85 ? -0.909 3.341 12.846 1.00 95.62 85 ILE A N 1
ATOM 665 C CA . ILE A 1 85 ? 0.522 3.290 12.502 1.00 95.62 85 ILE A CA 1
ATOM 666 C C . ILE A 1 85 ? 0.997 1.850 12.301 1.00 95.62 85 ILE A C 1
ATOM 668 O O . ILE A 1 85 ? 1.778 1.593 11.386 1.00 95.62 85 ILE A O 1
ATOM 672 N N . SER A 1 86 ? 0.532 0.905 13.123 1.00 93.94 86 SER A N 1
ATOM 673 C CA . SER A 1 86 ? 0.894 -0.509 12.995 1.00 93.94 86 SER A CA 1
ATOM 674 C C . SER A 1 86 ? 0.418 -1.088 11.659 1.00 93.94 86 SER A C 1
ATOM 676 O O . SER A 1 86 ? 1.227 -1.618 10.896 1.00 93.94 86 SER A O 1
ATOM 678 N N . ASN A 1 87 ? -0.861 -0.905 11.326 1.00 95.31 87 ASN A N 1
ATOM 679 C CA . ASN A 1 87 ? -1.439 -1.369 10.064 1.00 95.31 87 ASN A CA 1
ATOM 680 C C . ASN A 1 87 ? -0.797 -0.670 8.859 1.00 95.31 87 ASN A C 1
ATOM 682 O O . ASN A 1 87 ? -0.451 -1.315 7.869 1.00 95.31 87 ASN A O 1
ATOM 686 N N . PHE A 1 88 ? -0.576 0.640 8.963 1.00 96.69 88 PHE A N 1
ATOM 687 C CA . PHE A 1 88 ? 0.100 1.427 7.942 1.00 96.69 88 PHE A CA 1
ATOM 688 C C . PHE A 1 88 ? 1.537 0.944 7.708 1.00 96.69 88 PHE A C 1
ATOM 690 O O . PHE A 1 88 ? 1.932 0.744 6.564 1.00 96.69 88 PHE A O 1
ATOM 697 N N . SER A 1 89 ? 2.295 0.658 8.769 1.00 96.12 89 SER A N 1
ATOM 698 C CA . SER A 1 89 ? 3.663 0.124 8.677 1.00 96.12 89 SER A CA 1
ATOM 699 C C . SER A 1 89 ? 3.722 -1.212 7.934 1.00 96.12 89 SER A C 1
ATOM 701 O O . SER A 1 89 ? 4.622 -1.420 7.122 1.00 96.12 89 SER A O 1
ATOM 703 N N . VAL A 1 90 ? 2.750 -2.106 8.159 1.00 95.38 90 VAL A N 1
ATOM 704 C CA . VAL A 1 90 ? 2.665 -3.387 7.434 1.00 95.38 90 VAL A CA 1
ATOM 705 C C . VAL A 1 90 ? 2.462 -3.153 5.936 1.00 95.38 90 VAL A C 1
ATOM 707 O O . VAL A 1 90 ? 3.163 -3.752 5.120 1.00 95.38 90 VAL A O 1
ATOM 710 N N . LEU A 1 91 ? 1.547 -2.255 5.565 1.00 96.06 91 LEU A N 1
ATOM 711 C CA . LEU A 1 91 ? 1.285 -1.916 4.165 1.00 96.06 91 LEU A CA 1
ATOM 712 C C . LEU A 1 91 ? 2.472 -1.199 3.504 1.00 96.06 91 LEU A C 1
ATOM 714 O O . LEU A 1 91 ? 2.806 -1.490 2.357 1.00 96.06 91 LEU A O 1
ATOM 718 N N . VAL A 1 92 ? 3.161 -0.318 4.231 1.00 96.44 92 VAL A N 1
ATOM 719 C CA . VAL A 1 92 ? 4.394 0.331 3.761 1.00 96.44 92 VAL A CA 1
ATOM 720 C C . VAL A 1 92 ? 5.495 -0.701 3.524 1.00 96.44 92 VAL A C 1
ATOM 722 O O . VAL A 1 92 ? 6.150 -0.648 2.488 1.00 96.44 92 VAL A O 1
ATOM 725 N N . ALA A 1 93 ? 5.672 -1.680 4.414 1.00 96.25 93 ALA A N 1
ATOM 726 C CA . ALA A 1 93 ? 6.654 -2.747 4.221 1.00 96.25 93 ALA A CA 1
ATOM 727 C C . ALA A 1 93 ? 6.369 -3.571 2.953 1.00 96.25 93 ALA A C 1
ATOM 729 O O . ALA A 1 93 ? 7.285 -3.877 2.191 1.00 96.25 93 ALA A O 1
ATOM 730 N N . MET A 1 94 ? 5.097 -3.880 2.681 1.00 95.31 94 MET A N 1
ATOM 731 C CA . MET A 1 94 ? 4.683 -4.508 1.422 1.00 95.31 94 MET A CA 1
ATOM 732 C C . MET A 1 94 ? 5.005 -3.618 0.216 1.00 95.31 94 MET A C 1
ATOM 734 O O . MET A 1 94 ? 5.588 -4.081 -0.763 1.00 95.31 94 MET A O 1
ATOM 738 N N . ASN A 1 95 ? 4.680 -2.330 0.299 1.00 95.88 95 ASN A N 1
ATOM 739 C CA . ASN A 1 95 ? 4.957 -1.378 -0.768 1.00 95.88 95 ASN A CA 1
ATOM 740 C C . ASN A 1 95 ? 6.461 -1.262 -1.080 1.00 95.88 95 ASN A C 1
ATOM 742 O O . ASN A 1 95 ? 6.844 -1.221 -2.245 1.00 95.88 95 ASN A O 1
ATOM 746 N N . LEU A 1 96 ? 7.323 -1.284 -0.058 1.00 95.19 96 LEU A N 1
ATOM 747 C CA . LEU A 1 96 ? 8.779 -1.252 -0.228 1.00 95.19 96 LEU A CA 1
ATOM 748 C C . LEU A 1 96 ? 9.303 -2.466 -1.006 1.00 95.19 96 LEU A C 1
ATOM 750 O O . LEU A 1 96 ? 10.165 -2.305 -1.865 1.00 95.19 96 LEU A O 1
ATOM 754 N N . ILE A 1 97 ? 8.759 -3.664 -0.769 1.00 95.06 97 ILE A N 1
ATOM 755 C CA . ILE A 1 97 ? 9.137 -4.867 -1.531 1.00 95.06 97 ILE A CA 1
ATOM 756 C C . ILE A 1 97 ? 8.795 -4.698 -3.017 1.00 95.06 97 ILE A C 1
ATOM 758 O O . ILE A 1 97 ? 9.612 -5.025 -3.881 1.00 95.06 97 ILE A O 1
ATOM 762 N N . LEU A 1 98 ? 7.616 -4.153 -3.334 1.00 94.50 98 LEU A N 1
ATOM 763 C CA . LEU A 1 98 ? 7.225 -3.875 -4.722 1.00 94.50 98 LEU A CA 1
ATOM 764 C C . LEU A 1 98 ? 8.102 -2.796 -5.354 1.00 94.50 98 LEU A C 1
ATOM 766 O O . LEU A 1 98 ? 8.489 -2.932 -6.511 1.00 94.50 98 LEU A O 1
ATOM 770 N N . ALA A 1 99 ? 8.460 -1.764 -4.595 1.00 93.81 99 ALA A N 1
ATOM 771 C CA . ALA A 1 99 ? 9.331 -0.700 -5.072 1.00 93.81 99 ALA A CA 1
ATOM 772 C C . ALA A 1 99 ? 10.760 -1.199 -5.357 1.00 93.81 99 ALA A C 1
ATOM 774 O O . ALA A 1 99 ? 11.353 -0.829 -6.366 1.00 93.81 99 ALA A O 1
ATOM 775 N N . ILE A 1 100 ? 11.290 -2.119 -4.542 1.00 93.25 100 ILE A N 1
ATOM 776 C CA . ILE A 1 100 ? 12.557 -2.808 -4.841 1.00 93.25 100 ILE A CA 1
ATOM 777 C C . ILE A 1 100 ? 12.406 -3.696 -6.081 1.00 93.25 100 ILE A C 1
ATOM 779 O O . ILE A 1 100 ? 13.289 -3.730 -6.935 1.00 93.25 100 ILE A O 1
ATOM 783 N N . THR A 1 101 ? 11.270 -4.381 -6.225 1.00 92.19 101 THR A N 1
ATOM 784 C CA . THR A 1 101 ? 11.008 -5.218 -7.405 1.00 92.19 101 THR A CA 1
ATOM 785 C C . THR A 1 101 ? 10.947 -4.387 -8.690 1.00 92.19 101 THR A C 1
ATOM 787 O O . THR A 1 101 ? 11.422 -4.840 -9.727 1.00 92.19 101 THR A O 1
ATOM 790 N N . ALA A 1 102 ? 10.449 -3.148 -8.623 1.00 92.25 102 ALA A N 1
ATOM 791 C CA . ALA A 1 102 ? 10.438 -2.209 -9.745 1.00 92.25 102 ALA A CA 1
ATOM 792 C C . ALA A 1 102 ? 11.850 -1.932 -10.297 1.00 92.25 102 ALA A C 1
ATOM 794 O O . ALA A 1 102 ? 12.029 -1.908 -11.514 1.00 92.25 102 ALA A O 1
ATOM 795 N N . ILE A 1 103 ? 12.862 -1.824 -9.422 1.00 91.56 103 ILE A N 1
ATOM 796 C CA . ILE A 1 103 ? 14.274 -1.724 -9.834 1.00 91.56 103 ILE A CA 1
ATOM 797 C C . ILE A 1 103 ? 14.658 -2.945 -10.677 1.00 91.56 103 ILE A C 1
ATOM 799 O O . ILE A 1 103 ? 15.214 -2.806 -11.764 1.00 91.56 103 ILE A O 1
ATOM 803 N N . GLY A 1 104 ? 14.336 -4.145 -10.183 1.00 89.56 104 GLY A N 1
ATOM 804 C CA . GLY A 1 104 ? 14.620 -5.398 -10.882 1.00 89.56 104 GLY A CA 1
ATOM 805 C C . GLY A 1 104 ? 13.950 -5.467 -12.253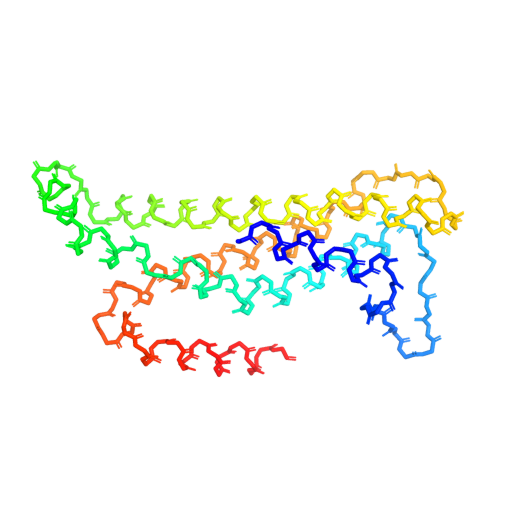 1.00 89.56 104 GLY A C 1
ATOM 806 O O . GLY A 1 104 ? 14.597 -5.836 -13.227 1.00 89.56 104 GLY A O 1
ATOM 807 N N . ILE A 1 105 ? 12.686 -5.046 -12.350 1.00 89.62 105 ILE A N 1
ATOM 808 C CA . ILE A 1 105 ? 11.932 -5.012 -13.613 1.00 89.62 105 ILE A CA 1
ATOM 809 C C . ILE A 1 105 ? 12.612 -4.096 -14.632 1.00 89.62 105 ILE A C 1
ATOM 811 O O . ILE A 1 105 ? 12.814 -4.509 -15.772 1.00 89.62 105 ILE A O 1
ATOM 815 N N . GLN A 1 106 ? 12.999 -2.882 -14.230 1.00 89.25 106 GLN A N 1
ATOM 816 C CA . GLN A 1 106 ? 13.686 -1.953 -15.128 1.00 89.25 106 GLN A CA 1
ATOM 817 C C . GLN A 1 106 ? 15.024 -2.534 -15.621 1.00 89.25 106 GLN A C 1
ATOM 819 O O . GLN A 1 106 ? 15.328 -2.467 -16.811 1.00 89.25 106 GLN A O 1
ATOM 824 N N . LEU A 1 107 ? 15.806 -3.144 -14.723 1.00 87.88 107 LEU A N 1
ATOM 825 C CA . LEU A 1 107 ? 17.101 -3.742 -15.063 1.00 87.88 107 LEU A CA 1
ATOM 826 C C . LEU A 1 107 ? 16.977 -4.949 -16.002 1.00 87.88 107 LEU A C 1
ATOM 828 O O . LEU A 1 107 ? 17.795 -5.094 -16.906 1.00 87.88 107 LEU A O 1
ATOM 832 N N . ILE A 1 108 ? 15.966 -5.801 -15.805 1.00 87.38 108 ILE A N 1
ATOM 833 C CA . ILE A 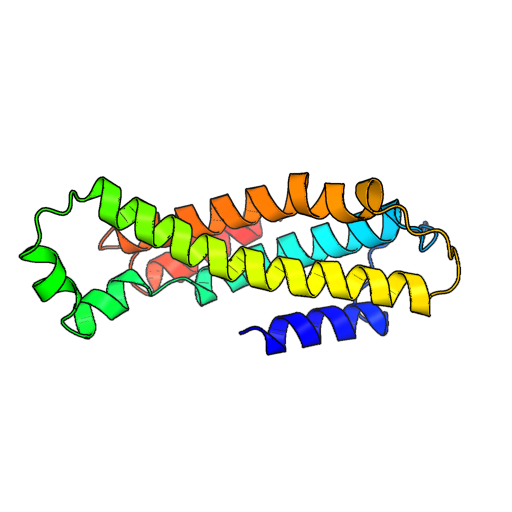1 108 ? 15.723 -6.984 -16.646 1.00 87.38 108 ILE A CA 1
ATOM 834 C C . ILE A 1 108 ? 15.207 -6.579 -18.032 1.00 87.38 108 ILE A C 1
ATOM 836 O O . ILE A 1 108 ? 15.583 -7.203 -19.021 1.00 87.38 108 ILE A O 1
ATOM 840 N N . ALA A 1 109 ? 14.368 -5.541 -18.116 1.00 85.62 109 ALA A N 1
ATOM 841 C CA . ALA A 1 109 ? 13.834 -5.061 -19.388 1.00 85.62 109 ALA A CA 1
ATOM 842 C C . ALA A 1 109 ? 14.932 -4.510 -20.314 1.00 85.62 109 ALA A C 1
ATOM 844 O O . ALA A 1 109 ? 14.828 -4.642 -21.530 1.00 85.62 109 ALA A O 1
ATOM 845 N N . GLY A 1 110 ? 15.983 -3.901 -19.751 1.00 81.25 110 GLY A N 1
ATOM 846 C CA . GLY A 1 110 ? 17.167 -3.463 -20.497 1.00 81.25 110 GLY A CA 1
ATOM 847 C C . GLY A 1 110 ? 16.948 -2.295 -21.470 1.00 81.25 110 GLY A C 1
ATOM 848 O O . GLY A 1 110 ? 17.900 -1.896 -22.134 1.00 81.25 110 GLY A O 1
ATOM 849 N N . GLU A 1 111 ? 15.737 -1.729 -21.549 1.00 81.88 111 GLU A N 1
ATOM 850 C CA . GLU A 1 111 ? 15.404 -0.614 -22.452 1.00 81.88 111 GLU A CA 1
ATOM 851 C C . GLU A 1 111 ? 16.071 0.705 -22.010 1.00 81.88 111 GLU A C 1
ATOM 853 O O . GLU A 1 111 ? 16.590 1.442 -22.840 1.00 81.88 111 GLU A O 1
ATOM 858 N N . SER A 1 112 ? 16.154 0.965 -20.698 1.00 80.62 112 SER A N 1
ATOM 859 C CA . SER A 1 112 ? 16.879 2.112 -20.133 1.00 80.62 112 SER A CA 1
ATOM 860 C C . SER A 1 112 ? 17.642 1.719 -18.865 1.00 80.62 112 SER A C 1
ATOM 862 O O . SER A 1 112 ? 17.048 1.460 -17.815 1.00 80.62 112 SER A O 1
ATOM 864 N N . THR A 1 113 ? 18.976 1.749 -18.930 1.00 74.38 113 THR A N 1
ATOM 865 C CA . THR A 1 113 ? 19.882 1.423 -17.808 1.00 74.38 113 THR A CA 1
ATOM 866 C C . THR A 1 113 ? 20.078 2.567 -16.814 1.00 74.38 113 THR A C 1
ATOM 868 O O . THR A 1 113 ? 20.597 2.349 -15.718 1.00 74.38 113 THR A O 1
ATOM 871 N N . GLN A 1 114 ? 19.647 3.785 -17.151 1.00 84.56 114 GLN A N 1
ATOM 872 C CA . GLN A 1 114 ? 19.689 4.910 -16.222 1.00 84.56 114 GLN A CA 1
ATOM 873 C C . GLN A 1 114 ? 18.551 4.795 -15.205 1.00 84.56 114 GLN A C 1
ATOM 875 O O . GLN A 1 114 ? 17.372 4.902 -15.548 1.00 84.56 114 GLN A O 1
ATOM 880 N N . ILE A 1 115 ? 18.911 4.585 -13.939 1.00 86.31 115 ILE A N 1
ATOM 881 C CA . ILE A 1 115 ? 17.959 4.563 -12.828 1.00 86.31 115 ILE A CA 1
ATOM 882 C C . ILE A 1 115 ? 17.915 5.948 -12.195 1.00 86.31 115 ILE A C 1
ATOM 884 O O . ILE A 1 115 ? 18.847 6.364 -11.506 1.00 86.31 115 ILE A O 1
ATOM 888 N N . ASN A 1 116 ? 16.797 6.646 -12.376 1.00 92.50 116 ASN A N 1
ATOM 889 C CA . ASN A 1 116 ? 16.511 7.865 -11.635 1.00 92.50 116 ASN A CA 1
ATOM 890 C C . ASN A 1 116 ? 15.598 7.530 -10.448 1.00 92.50 116 ASN A C 1
ATOM 892 O O . ASN A 1 116 ? 14.381 7.379 -10.588 1.00 92.50 116 ASN A O 1
ATOM 896 N N . ILE A 1 117 ? 16.217 7.434 -9.266 1.00 90.50 117 ILE A N 1
ATOM 897 C CA . ILE A 1 117 ? 15.568 7.069 -7.997 1.00 90.50 117 ILE A CA 1
ATOM 898 C C . ILE A 1 117 ? 14.357 7.968 -7.732 1.00 90.50 117 ILE A C 1
ATOM 900 O O . ILE A 1 117 ? 13.272 7.478 -7.437 1.00 90.50 117 ILE A O 1
ATOM 904 N N . LEU A 1 118 ? 14.504 9.283 -7.889 1.00 92.62 118 LEU A N 1
ATOM 905 C CA . LEU A 1 118 ? 13.428 10.215 -7.567 1.00 92.62 118 LEU A CA 1
ATOM 906 C C . LEU A 1 118 ? 12.202 9.987 -8.461 1.00 92.62 118 LEU A C 1
ATOM 908 O O . LEU A 1 118 ? 11.091 9.875 -7.953 1.00 92.62 118 LEU A O 1
ATOM 912 N N . THR A 1 119 ? 12.401 9.830 -9.771 1.00 92.75 119 THR A N 1
ATOM 913 C CA . THR A 1 119 ? 11.293 9.561 -10.706 1.00 92.75 119 THR A CA 1
ATOM 914 C C . THR A 1 119 ? 10.663 8.183 -10.520 1.00 92.75 119 THR A C 1
ATOM 916 O O . THR A 1 119 ? 9.463 8.036 -10.730 1.00 92.75 119 THR A O 1
ATOM 919 N N . MET A 1 120 ? 11.439 7.186 -10.086 1.00 93.44 120 MET A N 1
ATOM 920 C CA . MET A 1 120 ? 10.926 5.836 -9.858 1.00 93.44 120 MET A CA 1
ATOM 921 C C . MET A 1 120 ? 10.109 5.730 -8.573 1.00 93.44 120 MET A C 1
ATOM 923 O O . MET A 1 120 ? 9.074 5.069 -8.555 1.00 93.44 120 MET A O 1
ATOM 927 N N . PHE A 1 121 ? 10.565 6.369 -7.493 1.00 94.75 121 PHE A N 1
ATOM 928 C CA . PHE A 1 121 ? 9.926 6.271 -6.181 1.00 94.75 121 PHE A CA 1
ATOM 929 C C . PHE A 1 121 ? 8.842 7.332 -5.945 1.00 94.75 121 PHE A C 1
ATOM 931 O O . PHE A 1 121 ? 7.985 7.130 -5.084 1.00 94.75 121 PHE A O 1
ATOM 938 N N . ALA A 1 122 ? 8.818 8.429 -6.712 1.00 95.31 122 ALA A N 1
ATOM 939 C CA . ALA A 1 122 ? 7.787 9.460 -6.584 1.00 95.31 122 ALA A CA 1
ATOM 940 C C . ALA A 1 122 ? 6.349 8.905 -6.697 1.00 95.31 122 ALA A C 1
ATOM 942 O O . ALA A 1 122 ? 5.548 9.209 -5.812 1.00 95.31 122 ALA A O 1
ATOM 943 N N . PRO A 1 123 ? 5.996 8.041 -7.670 1.00 95.62 123 PRO A N 1
ATOM 944 C CA . PRO A 1 123 ? 4.654 7.457 -7.743 1.00 95.62 123 PRO A CA 1
ATOM 945 C C . PRO A 1 123 ? 4.285 6.633 -6.502 1.00 95.62 123 PRO A C 1
ATOM 947 O O . PRO A 1 123 ? 3.168 6.731 -6.000 1.00 95.62 123 PRO A O 1
ATOM 950 N N . PHE A 1 124 ? 5.229 5.878 -5.934 1.00 95.19 124 PHE A N 1
ATOM 951 C CA . PHE A 1 124 ? 4.989 5.129 -4.697 1.00 95.19 124 PHE A CA 1
ATOM 952 C C . PHE A 1 124 ? 4.713 6.048 -3.502 1.00 95.19 124 PHE A C 1
ATOM 954 O O . PHE A 1 124 ? 3.879 5.722 -2.655 1.00 95.19 124 PHE A O 1
ATOM 961 N N . LEU A 1 125 ? 5.403 7.189 -3.432 1.00 95.50 125 LEU A N 1
ATOM 962 C CA . LEU A 1 125 ? 5.258 8.162 -2.353 1.00 95.50 125 LEU A CA 1
ATOM 963 C C . LEU A 1 125 ? 3.973 8.988 -2.476 1.00 95.50 125 LEU A C 1
ATOM 965 O O . LEU A 1 125 ? 3.296 9.206 -1.478 1.00 95.50 125 LEU A O 1
ATOM 969 N N . PHE A 1 126 ? 3.636 9.452 -3.679 1.00 96.44 126 PHE A N 1
ATOM 970 C CA . PHE A 1 126 ? 2.522 10.381 -3.893 1.00 96.44 126 PHE A CA 1
ATOM 971 C C . PHE A 1 126 ? 1.198 9.699 -4.247 1.00 96.44 126 PHE A C 1
ATOM 973 O O . PHE A 1 126 ? 0.154 10.330 -4.119 1.00 96.44 126 PHE A O 1
ATOM 980 N N . ILE A 1 127 ? 1.219 8.429 -4.661 1.00 95.25 127 ILE A N 1
ATOM 981 C CA . ILE A 1 127 ? 0.010 7.670 -5.008 1.00 95.25 127 ILE A CA 1
ATOM 982 C C . ILE A 1 127 ? -0.190 6.540 -4.005 1.00 95.25 127 ILE A C 1
ATOM 984 O O . ILE A 1 127 ? -1.154 6.551 -3.241 1.00 95.25 127 ILE A O 1
ATOM 988 N N . THR A 1 128 ? 0.739 5.581 -3.955 1.00 95.69 128 THR A N 1
ATOM 989 C CA . THR A 1 128 ? 0.520 4.365 -3.164 1.00 95.69 128 THR A CA 1
ATOM 990 C C . THR A 1 128 ? 0.467 4.647 -1.669 1.00 95.69 128 THR A C 1
ATOM 992 O O . THR A 1 128 ? -0.409 4.130 -0.981 1.00 95.69 128 THR A O 1
ATOM 995 N N . LEU A 1 129 ? 1.373 5.472 -1.144 1.00 96.12 129 LEU A N 1
ATOM 996 C CA . LEU A 1 129 ? 1.458 5.729 0.293 1.00 96.12 129 LEU A CA 1
ATOM 997 C C . LEU A 1 129 ? 0.189 6.409 0.857 1.00 96.12 129 LEU A C 1
ATOM 999 O O . LEU A 1 129 ? -0.325 5.911 1.863 1.00 96.12 129 LEU A O 1
ATOM 1003 N N . PRO A 1 130 ? -0.396 7.444 0.219 1.00 96.81 130 PRO A N 1
ATOM 1004 C CA . PRO A 1 130 ? -1.712 7.964 0.595 1.00 96.81 130 PRO A CA 1
ATOM 1005 C C . PRO A 1 130 ? -2.824 6.911 0.566 1.00 96.81 130 PRO A C 1
ATOM 1007 O O . PRO A 1 130 ? -3.630 6.853 1.496 1.00 96.81 130 PRO A O 1
ATOM 1010 N N . VAL A 1 131 ? -2.848 6.036 -0.447 1.00 95.88 131 VAL A N 1
ATOM 1011 C CA . VAL A 1 131 ? -3.821 4.931 -0.513 1.00 95.88 131 VAL A CA 1
ATOM 1012 C C . VAL A 1 131 ? -3.625 3.975 0.667 1.00 95.88 131 VAL A C 1
ATOM 1014 O O . VAL A 1 131 ? -4.600 3.607 1.317 1.00 95.88 131 VAL A O 1
ATOM 1017 N N . MET A 1 132 ? -2.384 3.624 1.020 1.00 97.19 132 MET A N 1
ATOM 1018 C CA . MET A 1 132 ? -2.102 2.743 2.163 1.00 97.19 132 MET A CA 1
ATOM 1019 C C . MET A 1 132 ? -2.534 3.374 3.489 1.00 97.19 132 MET A C 1
ATOM 1021 O O . MET A 1 132 ? -3.063 2.679 4.358 1.00 97.19 132 MET A O 1
ATOM 1025 N N . ALA A 1 133 ? -2.354 4.688 3.641 1.00 96.94 133 ALA A N 1
ATOM 1026 C CA . ALA A 1 133 ? -2.849 5.422 4.800 1.00 96.94 133 ALA A CA 1
ATOM 1027 C C . ALA A 1 133 ? -4.383 5.370 4.866 1.00 96.94 133 ALA A C 1
ATOM 1029 O O . ALA A 1 133 ? -4.943 5.036 5.908 1.00 96.94 133 ALA A O 1
ATOM 1030 N N . LEU A 1 134 ? -5.077 5.609 3.751 1.00 96.12 134 LEU A N 1
ATOM 1031 C CA . LEU A 1 134 ? -6.537 5.524 3.705 1.00 96.12 134 LEU A CA 1
ATOM 1032 C C . LEU A 1 134 ? -7.039 4.117 4.065 1.00 96.12 134 LEU A C 1
ATOM 1034 O O . LEU A 1 134 ? -7.973 3.975 4.855 1.00 96.12 134 LEU A O 1
ATOM 1038 N N . VAL A 1 135 ? -6.397 3.072 3.540 1.00 96.25 135 VAL A N 1
ATOM 1039 C CA . VAL A 1 135 ? -6.739 1.668 3.817 1.00 96.25 135 VAL A CA 1
ATOM 1040 C C . VAL A 1 135 ? -6.545 1.343 5.299 1.00 96.25 135 VAL A C 1
ATOM 1042 O O . VAL A 1 135 ? -7.454 0.808 5.937 1.00 96.25 135 VAL A O 1
ATOM 1045 N N . ALA A 1 136 ? -5.396 1.715 5.872 1.00 96.31 136 ALA A N 1
ATOM 1046 C CA . ALA A 1 136 ? -5.094 1.493 7.283 1.00 96.31 136 ALA A CA 1
ATOM 1047 C C . ALA A 1 136 ? -6.072 2.237 8.208 1.00 96.31 136 ALA A C 1
ATOM 1049 O O . ALA A 1 136 ? -6.566 1.656 9.177 1.00 96.31 136 ALA A O 1
ATOM 1050 N N . ALA A 1 137 ? -6.396 3.496 7.897 1.00 95.25 137 ALA A N 1
ATOM 1051 C CA . ALA A 1 137 ? -7.367 4.287 8.651 1.00 95.25 137 ALA A CA 1
ATOM 1052 C C . ALA A 1 137 ? -8.769 3.668 8.581 1.00 95.25 137 ALA A C 1
ATOM 1054 O O . ALA A 1 137 ? -9.438 3.523 9.604 1.00 95.25 137 ALA A O 1
ATOM 1055 N N . THR A 1 138 ? -9.186 3.239 7.387 1.00 94.19 138 THR A N 1
ATOM 1056 C CA . THR A 1 138 ? -10.485 2.591 7.165 1.00 94.19 138 THR A CA 1
ATOM 1057 C C . THR A 1 138 ? -10.597 1.284 7.948 1.00 94.19 138 THR A C 1
ATOM 1059 O O . THR A 1 138 ? -11.625 1.038 8.576 1.00 94.19 138 THR A O 1
ATOM 1062 N N . ALA A 1 139 ? -9.536 0.472 7.986 1.00 94.06 139 ALA A N 1
ATOM 1063 C CA . ALA A 1 139 ? -9.504 -0.760 8.772 1.00 94.06 139 ALA A CA 1
ATOM 1064 C C . ALA A 1 139 ? -9.730 -0.495 10.270 1.00 94.06 139 ALA A C 1
ATOM 1066 O O . ALA A 1 139 ? -10.604 -1.109 10.883 1.00 94.06 139 ALA A O 1
ATOM 1067 N N . VAL A 1 140 ? -9.014 0.479 10.843 1.00 92.69 140 VAL A N 1
ATOM 1068 C CA . VAL A 1 140 ? -9.171 0.859 12.259 1.00 92.69 140 VAL A CA 1
ATOM 1069 C C . VAL A 1 140 ? -10.560 1.444 12.539 1.00 92.69 140 VAL A C 1
ATOM 1071 O O . VAL A 1 140 ? -11.162 1.143 13.574 1.00 92.69 140 VAL A O 1
ATOM 1074 N N . LEU A 1 141 ? -11.106 2.244 11.618 1.00 91.25 141 LEU A N 1
ATOM 1075 C CA . LEU A 1 141 ? -12.459 2.794 11.728 1.00 91.25 141 LEU A CA 1
ATOM 1076 C C . LEU A 1 141 ? -13.511 1.679 11.745 1.00 91.25 141 LEU A C 1
ATOM 1078 O O . LEU A 1 141 ? -14.391 1.674 12.606 1.00 91.25 141 LEU A O 1
ATOM 1082 N N . PHE A 1 142 ? -13.396 0.705 10.840 1.00 91.81 142 PHE A N 1
ATOM 1083 C CA . PHE A 1 142 ? -14.338 -0.411 10.742 1.00 91.81 142 PHE A CA 1
ATOM 1084 C C . PHE A 1 142 ? -14.277 -1.301 11.987 1.00 91.81 142 PHE A C 1
ATOM 1086 O O . PHE A 1 142 ? -15.313 -1.737 12.477 1.00 91.81 142 PHE A O 1
ATOM 1093 N N . GLU A 1 143 ? -13.091 -1.525 12.551 1.00 89.25 143 GLU A N 1
ATOM 1094 C CA . GLU A 1 143 ? -12.925 -2.284 13.800 1.00 89.25 143 GLU A CA 1
ATOM 1095 C C . GLU A 1 143 ? -13.462 -1.555 15.040 1.00 89.25 143 GLU A C 1
ATOM 1097 O O . GLU A 1 143 ? -13.854 -2.186 16.029 1.00 89.25 143 GLU A O 1
ATOM 1102 N N . SER A 1 144 ? -13.497 -0.223 14.995 1.00 86.25 144 SER A N 1
ATOM 1103 C CA . SER A 1 144 ? -14.004 0.606 16.090 1.00 86.25 144 SER A CA 1
ATOM 1104 C C . SER A 1 144 ? -15.535 0.620 16.164 1.00 86.25 144 SER A C 1
ATOM 1106 O O . SER A 1 144 ? -16.090 0.887 17.232 1.00 86.25 144 SER A O 1
ATOM 1108 N N . ILE A 1 145 ? -16.222 0.305 15.062 1.00 87.56 145 ILE A N 1
ATOM 1109 C CA . ILE A 1 145 ? -17.685 0.277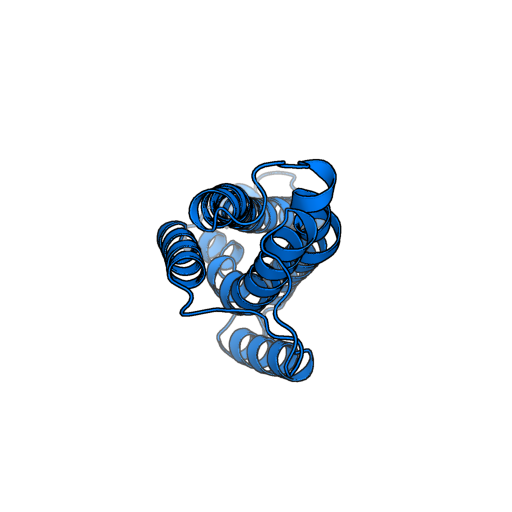 14.965 1.00 87.56 145 ILE A CA 1
ATOM 1110 C C . ILE A 1 145 ? -18.167 -1.171 15.100 1.00 87.56 145 ILE A C 1
ATOM 1112 O O . ILE A 1 145 ? -17.894 -2.006 14.242 1.00 87.56 145 ILE A O 1
ATOM 1116 N N . ALA A 1 146 ? -18.933 -1.472 16.154 1.00 81.69 146 ALA A N 1
ATOM 1117 C CA . ALA A 1 146 ? -19.364 -2.838 16.483 1.00 81.69 146 ALA A CA 1
ATOM 1118 C C . ALA A 1 146 ? -20.090 -3.567 15.333 1.00 81.69 146 ALA A C 1
ATOM 1120 O O . ALA A 1 146 ? -19.971 -4.779 15.200 1.00 81.69 146 ALA A O 1
ATOM 1121 N N . PHE A 1 147 ? -20.807 -2.832 14.481 1.00 84.69 147 PHE A N 1
ATOM 1122 C CA . PHE A 1 147 ? -21.505 -3.389 13.320 1.00 84.69 147 PHE A CA 1
ATOM 1123 C C . PHE A 1 147 ? -20.577 -3.696 12.125 1.00 84.69 147 PHE A C 1
ATOM 1125 O O . PHE A 1 147 ? -20.839 -4.616 11.352 1.00 84.69 147 PHE A O 1
ATOM 1132 N N . LEU A 1 148 ? -19.474 -2.953 11.968 1.00 85.62 148 LEU A N 1
ATOM 1133 C CA . LEU A 1 148 ? -18.525 -3.099 10.852 1.00 85.62 148 LEU A CA 1
ATOM 1134 C C . LEU A 1 148 ? -17.321 -3.993 11.191 1.00 85.62 148 LEU A C 1
ATOM 1136 O O . LEU A 1 148 ? -16.605 -4.432 10.283 1.00 85.62 148 LEU A O 1
ATOM 1140 N N . SER A 1 149 ? -17.112 -4.302 12.472 1.00 83.81 149 SER A N 1
ATOM 1141 C CA . SER A 1 149 ? -16.005 -5.144 12.932 1.00 83.81 149 SER A CA 1
ATOM 1142 C C . SER A 1 149 ? -16.118 -6.591 12.434 1.00 83.81 149 SER A C 1
ATOM 1144 O O . SER A 1 149 ? -15.097 -7.243 12.216 1.00 83.81 149 SER A O 1
ATOM 1146 N N . GLY A 1 150 ? -17.341 -7.071 12.184 1.00 84.44 150 GLY A N 1
ATOM 1147 C CA . GLY A 1 150 ? -17.621 -8.401 11.643 1.00 84.44 150 GLY A CA 1
ATOM 1148 C C . GLY A 1 150 ? -17.546 -8.503 10.112 1.00 84.44 150 GLY A C 1
ATOM 1149 O O . GLY A 1 150 ? -16.976 -7.656 9.413 1.00 84.44 150 GLY A O 1
ATOM 1150 N N . GLY A 1 151 ? -18.164 -9.561 9.573 1.00 87.31 151 GLY A N 1
ATOM 1151 C CA . GLY A 1 151 ? -18.190 -9.856 8.135 1.00 87.31 151 GLY A CA 1
ATOM 1152 C C . GLY A 1 151 ? -18.906 -8.800 7.285 1.00 87.31 151 GLY A C 1
ATOM 1153 O O . GLY A 1 151 ? -18.502 -8.564 6.151 1.00 87.31 151 GLY A O 1
ATOM 1154 N N . PHE A 1 152 ? -19.899 -8.088 7.828 1.00 90.38 152 PHE A N 1
ATOM 1155 C CA . PHE A 1 152 ? -20.603 -7.029 7.094 1.00 90.38 152 PHE A CA 1
ATOM 1156 C C . PHE A 1 152 ? -19.657 -5.909 6.627 1.00 90.38 152 PHE A C 1
ATOM 1158 O O . PHE A 1 152 ? -19.715 -5.487 5.474 1.00 90.38 152 PHE A O 1
ATOM 1165 N N . GLY A 1 153 ? -18.696 -5.498 7.463 1.00 90.81 153 GLY A N 1
ATOM 1166 C CA . GLY A 1 153 ? -17.696 -4.508 7.054 1.00 90.81 153 GLY A CA 1
ATOM 1167 C C . GLY A 1 153 ? -16.800 -4.983 5.903 1.00 90.81 153 GLY A C 1
ATOM 1168 O O . GLY A 1 153 ? -16.322 -4.162 5.130 1.00 90.81 153 GLY A O 1
ATOM 1169 N N . ASN A 1 154 ? -16.598 -6.296 5.737 1.00 92.88 154 ASN A N 1
ATOM 1170 C CA . ASN A 1 154 ? -15.855 -6.829 4.587 1.00 92.88 154 ASN A CA 1
ATOM 1171 C C . ASN A 1 154 ? -16.608 -6.596 3.275 1.00 92.88 154 ASN A C 1
ATOM 1173 O O . ASN A 1 154 ? -15.985 -6.272 2.266 1.00 92.88 154 ASN A O 1
ATOM 1177 N N . VAL A 1 155 ? -17.934 -6.743 3.313 1.00 93.75 155 VAL A N 1
ATOM 1178 C CA . VAL A 1 155 ? -18.827 -6.542 2.167 1.00 93.75 155 VAL A CA 1
ATOM 1179 C C . VAL A 1 155 ? -18.905 -5.063 1.801 1.00 93.75 155 VAL A C 1
ATOM 1181 O O . VAL A 1 155 ? -18.746 -4.713 0.635 1.00 93.75 155 VAL A O 1
ATOM 1184 N N . VAL A 1 156 ? -19.075 -4.186 2.796 1.00 94.31 156 VAL A N 1
ATOM 1185 C CA . VAL A 1 156 ? -19.074 -2.731 2.575 1.00 94.31 156 VAL A CA 1
ATOM 1186 C C . VAL A 1 156 ? -17.766 -2.291 1.926 1.00 94.31 156 VAL A C 1
ATOM 1188 O O . VAL A 1 156 ? -17.797 -1.600 0.914 1.00 94.31 156 VAL A O 1
ATOM 1191 N N . TYR A 1 157 ? -16.622 -2.738 2.454 1.00 94.19 157 TYR A N 1
ATOM 1192 C CA . TYR A 1 157 ? -15.324 -2.385 1.882 1.00 94.19 157 TYR A CA 1
ATOM 1193 C C . TYR A 1 157 ? -15.178 -2.867 0.434 1.00 94.19 157 TYR A C 1
ATOM 1195 O O . TYR A 1 157 ? -14.751 -2.100 -0.426 1.00 94.19 157 TYR A O 1
ATOM 1203 N N . PHE A 1 158 ? -15.593 -4.106 0.152 1.00 93.94 158 PHE A N 1
ATOM 1204 C CA . PHE A 1 158 ? -15.547 -4.686 -1.189 1.00 93.94 158 PHE A CA 1
ATOM 1205 C C . PHE A 1 158 ? -16.296 -3.824 -2.211 1.00 93.94 158 PHE A C 1
ATOM 1207 O O . PHE A 1 158 ? -15.747 -3.476 -3.256 1.00 93.94 158 PHE A O 1
ATOM 1214 N N . PHE A 1 159 ? -17.544 -3.458 -1.905 1.00 94.69 159 PHE A N 1
ATOM 1215 C CA . PHE A 1 159 ? -18.349 -2.649 -2.814 1.00 94.69 159 PHE A CA 1
ATOM 1216 C C . PHE A 1 159 ? -17.836 -1.216 -2.912 1.00 94.69 159 PHE A C 1
ATOM 1218 O O . PHE A 1 159 ? -17.792 -0.683 -4.016 1.00 94.69 159 PHE A O 1
ATOM 1225 N N . SER A 1 160 ? -17.405 -0.599 -1.811 1.00 93.19 160 SER A N 1
ATOM 1226 C CA . SER A 1 160 ? -16.821 0.745 -1.855 1.00 93.19 160 SER A CA 1
ATOM 1227 C C . SER A 1 160 ? -15.566 0.791 -2.724 1.00 93.19 160 SER A C 1
ATOM 1229 O O . SER A 1 160 ? -15.437 1.690 -3.547 1.00 93.19 160 SER A O 1
ATOM 1231 N N . PHE A 1 161 ? -14.675 -0.197 -2.594 1.00 92.19 161 PHE A N 1
ATOM 1232 C CA . PHE A 1 161 ? -13.462 -0.276 -3.406 1.00 92.19 161 PHE A CA 1
ATOM 1233 C C . PHE A 1 161 ? -13.789 -0.480 -4.889 1.00 92.19 161 PHE A C 1
ATOM 1235 O O . PHE A 1 161 ? -13.293 0.258 -5.732 1.00 92.19 161 PH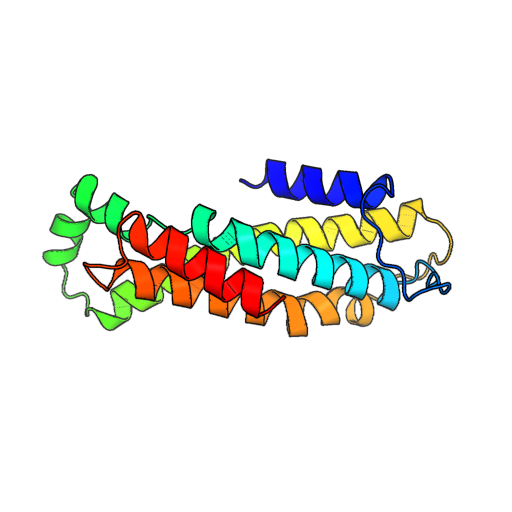E A O 1
ATOM 1242 N N . ARG A 1 162 ? -14.694 -1.417 -5.201 1.00 92.38 162 ARG A N 1
ATOM 1243 C CA . ARG A 1 162 ? -15.160 -1.675 -6.572 1.00 92.38 162 ARG A CA 1
ATOM 1244 C C . ARG A 1 162 ? -15.821 -0.455 -7.228 1.00 92.38 162 ARG A C 1
ATOM 1246 O O . ARG A 1 162 ? -15.769 -0.325 -8.436 1.00 92.38 162 ARG A O 1
ATOM 1253 N N . ASN A 1 163 ? -16.510 0.401 -6.476 1.00 91.00 163 ASN A N 1
ATOM 1254 C CA . ASN A 1 163 ? -17.113 1.608 -7.058 1.00 91.00 163 ASN A CA 1
ATOM 1255 C C . ASN A 1 163 ? -16.077 2.712 -7.331 1.00 91.00 163 ASN A C 1
ATOM 1257 O O . ASN A 1 163 ? -16.364 3.627 -8.096 1.00 91.00 163 ASN A O 1
ATOM 1261 N N . LEU A 1 164 ? -14.910 2.654 -6.683 1.00 86.00 164 LEU A N 1
ATOM 1262 C CA . LEU A 1 164 ? -13.856 3.660 -6.808 1.00 86.00 164 LEU A CA 1
ATOM 1263 C C . LEU A 1 164 ? -12.859 3.352 -7.941 1.00 86.00 164 LEU A C 1
ATOM 1265 O O . LEU A 1 164 ? -12.251 4.284 -8.463 1.00 86.00 164 LEU A O 1
ATOM 1269 N N . PHE A 1 165 ? -12.683 2.072 -8.288 1.00 77.62 165 PHE A N 1
ATOM 1270 C CA . PHE A 1 165 ? -11.752 1.558 -9.303 1.00 77.62 165 PHE A CA 1
ATOM 1271 C C . PHE A 1 165 ? -12.492 0.914 -10.474 1.00 77.62 165 PHE A C 1
ATOM 1273 O O . PHE A 1 165 ? -12.081 1.173 -11.626 1.00 77.62 165 PHE A O 1
#

pLDDT: mean 87.68, std 8.27, range [63.34, 97.19]

Foldseek 3Di:
DLVVLLVLLVCVLVVVQFDDPVPDDDQLALQRLLQGLLVSLLLCCLLCLLVVLACVVVVCVVVCVVVVVVPPPDDPVNVLVVSLVVSLVVSVVSLVSSLVSSLVSSVVSVRDPDHDPCSNCVSNVPPRSVSSSVSSNLSSVLCVDPVSSDPVVSVVSNVVSVVVD

Sequence (165 aa):
MLGLVAFLGYQTAVGNITMRLDQYRGEFNSAWVGSMMALISSFFLGWFGFYLVKGSVTRDRETGVGQIMATTPLTRILYMFGKFISNFSVLVAMNLILAITAIGIQLIAGESTQINILTMFAPFLFITLPVMALVAATAVLFESIAFLSGGFGNVVYFFSFRNLF

Radius of gyration: 18.33 Å; chains: 1; bounding box: 41×24×61 Å